Protein AF-A0A392SBY8-F1 (afdb_monomer_lite)

pLDDT: mean 92.27, std 9.42, range [59.47, 98.06]

Secondary structure (DSSP, 8-state):
--S-SSS--HHHHHS--S----------HHHHHHTS-S-HHHHHHHHIIIIII-

Foldseek 3Di:
DCPDDPDDDPCCVPVNDDDDDDDDDDDDQCCCCVPVVDGPVVVVVCCCVPVPVD

Structure (mmCIF, N/CA/C/O backbone):
data_AF-A0A392SBY8-F1
#
_entry.id   AF-A0A392SBY8-F1
#
loop_
_atom_site.group_PDB
_atom_site.id
_atom_site.type_symbol
_atom_site.label_atom_id
_atom_site.label_alt_id
_atom_site.label_comp_id
_atom_site.label_asym_id
_atom_site.label_entity_id
_atom_site.label_seq_id
_atom_site.pdbx_PDB_ins_code
_atom_site.Cartn_x
_atom_site.Cartn_y
_atom_site.Cartn_z
_atom_site.occupancy
_atom_site.B_iso_or_equiv
_atom_site.auth_seq_id
_atom_site.auth_comp_id
_atom_site.auth_asym_id
_atom_site.auth_atom_id
_atom_site.pdbx_PDB_model_num
ATOM 1 N N . ASN A 1 1 ? 19.309 -1.682 -24.640 1.00 60.97 1 ASN A N 1
ATOM 2 C CA . ASN A 1 1 ? 18.581 -1.550 -23.353 1.00 60.97 1 ASN A CA 1
ATOM 3 C C . ASN A 1 1 ? 17.091 -1.220 -23.495 1.00 60.97 1 ASN A C 1
ATOM 5 O O . ASN A 1 1 ? 16.468 -0.964 -22.475 1.00 60.97 1 ASN A O 1
ATOM 9 N N . PHE A 1 2 ? 16.489 -1.249 -24.693 1.00 67.00 2 PHE A N 1
ATOM 10 C CA . PHE A 1 2 ? 15.038 -1.044 -24.841 1.00 67.00 2 PHE A CA 1
ATOM 11 C C . PHE A 1 2 ? 14.234 -2.160 -24.146 1.00 67.00 2 PHE A C 1
ATOM 13 O O . PHE A 1 2 ? 13.392 -1.880 -23.304 1.00 67.00 2 PHE A O 1
ATOM 20 N N . CYS A 1 3 ? 14.629 -3.423 -24.345 1.00 62.16 3 CYS A N 1
ATOM 21 C CA . CYS A 1 3 ? 14.260 -4.535 -23.467 1.00 62.16 3 CYS A CA 1
ATOM 22 C C . CYS A 1 3 ? 15.128 -4.481 -22.194 1.00 62.16 3 CYS A C 1
ATOM 24 O O . CYS A 1 3 ? 16.130 -5.194 -22.111 1.00 62.16 3 CYS A O 1
ATOM 26 N N . SER A 1 4 ? 14.841 -3.574 -21.252 1.00 77.81 4 SER A N 1
ATOM 27 C CA . SER A 1 4 ? 15.634 -3.429 -20.017 1.00 77.81 4 SER A CA 1
ATOM 28 C C . SER A 1 4 ? 15.515 -4.678 -19.138 1.00 77.81 4 SER A C 1
ATOM 30 O O . SER A 1 4 ? 14.618 -4.796 -18.304 1.00 77.81 4 SER A O 1
ATOM 32 N N . ASP A 1 5 ? 16.430 -5.626 -19.346 1.00 84.62 5 ASP A N 1
ATOM 33 C CA . ASP A 1 5 ? 16.624 -6.792 -18.491 1.00 84.62 5 ASP A CA 1
ATOM 34 C C . ASP A 1 5 ? 17.481 -6.418 -17.279 1.00 84.62 5 ASP A C 1
ATOM 36 O O . ASP A 1 5 ? 18.543 -5.806 -17.419 1.00 84.62 5 ASP A O 1
ATOM 40 N N . LYS A 1 6 ? 17.001 -6.785 -16.085 1.00 83.50 6 LYS A N 1
ATOM 41 C CA . LYS A 1 6 ? 17.684 -6.589 -14.791 1.00 83.50 6 LYS A CA 1
ATOM 42 C C . LYS A 1 6 ? 18.040 -5.130 -14.459 1.00 83.50 6 LYS A C 1
ATOM 44 O O . LYS A 1 6 ? 18.942 -4.880 -13.664 1.00 83.50 6 LYS A O 1
ATOM 49 N N . LYS A 1 7 ? 17.330 -4.162 -15.047 1.00 88.62 7 LYS A N 1
ATOM 50 C CA . LYS A 1 7 ? 17.458 -2.724 -14.759 1.00 88.62 7 LYS A CA 1
ATOM 51 C C . LYS A 1 7 ? 16.075 -2.098 -14.586 1.00 88.62 7 LYS A C 1
ATOM 53 O O . LYS A 1 7 ? 15.141 -2.478 -15.292 1.00 88.62 7 LYS A O 1
ATOM 58 N N . ALA A 1 8 ? 15.953 -1.143 -13.664 1.00 89.25 8 ALA A N 1
ATOM 59 C CA . ALA A 1 8 ? 14.738 -0.346 -13.516 1.00 89.25 8 ALA A CA 1
ATOM 60 C C . ALA A 1 8 ? 14.536 0.526 -14.766 1.00 89.25 8 ALA A C 1
ATOM 62 O O . ALA A 1 8 ? 15.473 1.192 -15.210 1.00 89.25 8 ALA A O 1
ATOM 63 N N . ALA A 1 9 ? 13.336 0.499 -15.350 1.00 92.81 9 ALA A N 1
ATOM 64 C CA . ALA A 1 9 ? 13.021 1.249 -16.561 1.00 92.81 9 ALA A CA 1
ATOM 65 C C . ALA A 1 9 ? 11.529 1.595 -16.627 1.00 92.81 9 ALA A C 1
ATOM 67 O O . ALA A 1 9 ? 10.688 0.723 -16.415 1.00 92.81 9 ALA A O 1
ATOM 68 N N . ALA A 1 10 ? 11.212 2.842 -16.992 1.00 92.12 10 ALA A N 1
ATOM 69 C CA . ALA A 1 10 ? 9.833 3.321 -17.117 1.00 92.12 10 ALA A CA 1
ATOM 70 C C . ALA A 1 10 ? 9.014 2.511 -18.139 1.00 92.12 10 ALA A C 1
ATOM 72 O O . ALA A 1 10 ? 7.845 2.230 -17.902 1.00 92.12 10 ALA A O 1
ATOM 73 N N . VAL A 1 11 ? 9.643 2.049 -19.227 1.00 90.62 11 VAL A N 1
ATOM 74 C CA . VAL A 1 11 ? 8.982 1.198 -20.232 1.00 90.62 11 VAL A CA 1
ATOM 75 C C . VAL A 1 11 ? 8.468 -0.121 -19.642 1.00 90.62 11 VAL A C 1
ATOM 77 O O . VAL A 1 11 ? 7.367 -0.536 -19.975 1.00 90.62 11 VAL A O 1
ATOM 80 N N . ASN A 1 12 ? 9.196 -0.738 -18.699 1.00 91.19 12 ASN A N 1
ATOM 81 C CA . ASN A 1 12 ? 8.743 -1.969 -18.039 1.00 91.19 12 ASN A CA 1
ATOM 82 C C . ASN A 1 12 ? 7.550 -1.712 -17.102 1.00 91.19 12 ASN A C 1
ATOM 84 O O . ASN A 1 12 ? 6.767 -2.624 -16.859 1.00 91.19 12 ASN A O 1
ATOM 88 N N . TRP A 1 13 ? 7.444 -0.501 -16.547 1.00 90.94 13 TRP A N 1
ATOM 89 C CA . TRP A 1 13 ? 6.345 -0.107 -15.664 1.00 90.94 13 TRP A CA 1
ATOM 90 C C . TRP A 1 13 ? 5.057 0.177 -16.442 1.00 90.94 13 TRP A C 1
ATOM 92 O O . TRP A 1 13 ? 3.986 -0.231 -16.010 1.00 90.94 13 TRP A O 1
ATOM 102 N N . ILE A 1 14 ? 5.172 0.844 -17.594 1.00 93.25 14 ILE A N 1
ATOM 103 C CA . ILE A 1 14 ? 4.025 1.266 -18.410 1.00 93.25 14 ILE A CA 1
ATOM 104 C C . ILE A 1 14 ? 3.514 0.120 -19.294 1.00 93.25 14 ILE A C 1
ATOM 106 O O . ILE A 1 14 ? 2.329 -0.190 -19.268 1.00 93.25 14 ILE A O 1
ATOM 110 N N . GLU A 1 15 ? 4.403 -0.534 -20.046 1.00 91.75 15 GLU A N 1
ATOM 111 C CA . GLU A 1 15 ? 4.031 -1.557 -21.042 1.00 91.75 15 GLU A CA 1
ATOM 112 C C . GLU A 1 15 ? 4.016 -2.981 -20.455 1.00 91.75 15 GLU A C 1
ATOM 114 O O . GLU A 1 15 ? 3.583 -3.938 -21.099 1.00 91.75 15 GLU A O 1
ATOM 119 N N . GLY A 1 16 ? 4.500 -3.141 -19.219 1.00 89.06 16 GLY A N 1
ATOM 120 C CA . GLY A 1 16 ? 4.676 -4.436 -18.571 1.00 89.06 16 GLY A CA 1
ATOM 121 C C . GLY A 1 16 ? 5.882 -5.232 -19.092 1.00 89.06 16 GLY A C 1
ATOM 122 O O . GLY A 1 16 ? 6.493 -4.936 -20.119 1.00 89.06 16 GLY A O 1
ATOM 123 N N . ARG A 1 17 ? 6.258 -6.283 -18.352 1.00 91.56 17 ARG A N 1
ATOM 124 C CA . ARG A 1 17 ? 7.309 -7.233 -18.751 1.00 91.56 17 ARG A CA 1
ATOM 125 C C . ARG A 1 17 ? 7.062 -8.607 -18.129 1.00 91.56 17 ARG A C 1
ATOM 127 O O . ARG A 1 17 ? 7.165 -8.772 -16.917 1.00 91.56 17 ARG A O 1
ATOM 134 N N . GLY A 1 18 ? 6.802 -9.619 -18.956 1.00 92.31 18 GLY A N 1
ATOM 135 C CA . GLY A 1 18 ? 6.473 -10.964 -18.475 1.00 92.31 18 GLY A CA 1
ATOM 136 C C . GLY A 1 18 ? 5.006 -11.064 -18.054 1.00 92.31 18 GLY A C 1
ATOM 137 O O . GLY A 1 18 ? 4.133 -11.009 -18.913 1.00 92.31 18 GLY A O 1
ATOM 138 N N . LYS A 1 19 ? 4.730 -11.247 -16.756 1.00 93.50 19 LYS A N 1
ATOM 139 C CA . LYS A 1 19 ? 3.361 -11.358 -16.221 1.00 93.50 19 LYS A CA 1
ATOM 140 C C . LYS A 1 19 ? 2.991 -10.093 -15.448 1.00 93.50 19 LYS A C 1
ATOM 142 O O . LYS A 1 19 ? 3.625 -9.801 -14.438 1.00 93.50 19 LYS A O 1
ATOM 147 N N . SER A 1 20 ? 1.947 -9.401 -15.891 1.00 95.12 20 SER A N 1
ATOM 148 C CA . SER A 1 20 ? 1.326 -8.287 -15.163 1.00 95.12 20 SER A CA 1
ATOM 149 C C . SER A 1 20 ? 0.136 -8.814 -14.361 1.00 95.12 20 SER A C 1
ATOM 151 O O . SER A 1 20 ? -0.708 -9.515 -14.916 1.00 95.12 20 SER A O 1
ATOM 153 N N . VAL A 1 21 ? 0.085 -8.530 -13.058 1.00 96.19 21 VAL A N 1
ATOM 154 C CA . VAL A 1 21 ? -0.918 -9.086 -12.133 1.00 96.19 21 VAL A CA 1
ATOM 155 C C . VAL A 1 21 ? -1.388 -8.002 -11.163 1.00 96.19 21 VAL A C 1
ATOM 157 O O . VAL A 1 21 ? -0.588 -7.173 -10.736 1.00 96.19 21 VAL A O 1
ATOM 160 N N . VAL A 1 22 ? -2.670 -8.042 -10.795 1.00 96.44 22 VAL A N 1
ATOM 161 C CA . VAL A 1 22 ? -3.290 -7.213 -9.750 1.00 96.44 22 VAL A CA 1
ATOM 162 C C . VAL A 1 22 ? -3.998 -8.114 -8.730 1.00 96.44 22 VAL A C 1
ATOM 164 O O . VAL A 1 22 ? -4.428 -9.213 -9.080 1.00 96.44 22 VAL A O 1
ATOM 167 N N . CYS A 1 23 ? -4.083 -7.681 -7.470 1.00 97.25 23 CYS A N 1
ATOM 168 C CA . CYS A 1 23 ? -4.732 -8.416 -6.381 1.00 97.25 23 CYS A CA 1
ATOM 169 C C . CYS A 1 23 ? -5.490 -7.451 -5.460 1.00 97.25 23 CYS A C 1
ATOM 171 O O . CYS A 1 23 ? -5.039 -6.326 -5.246 1.00 97.25 23 CYS A O 1
ATOM 173 N N . GLU A 1 24 ? -6.604 -7.916 -4.894 1.00 97.25 24 GLU A N 1
ATOM 174 C CA . GLU A 1 24 ? -7.435 -7.175 -3.946 1.00 97.25 24 GLU A CA 1
ATOM 175 C C . GLU A 1 24 ? -7.954 -8.083 -2.820 1.00 97.25 24 GLU A C 1
ATOM 177 O O . GLU A 1 24 ? -8.071 -9.300 -2.983 1.00 97.25 24 GLU A O 1
ATOM 182 N N . ALA A 1 25 ? -8.257 -7.485 -1.665 1.00 97.56 25 ALA A N 1
ATOM 183 C CA . ALA A 1 25 ? -8.870 -8.159 -0.525 1.00 97.56 25 ALA A CA 1
ATOM 184 C C . ALA A 1 25 ? -9.657 -7.161 0.338 1.00 97.56 25 ALA A C 1
ATOM 186 O O . ALA A 1 25 ? -9.284 -5.993 0.447 1.00 97.56 25 ALA A O 1
ATOM 187 N N . VAL A 1 26 ? -10.712 -7.640 1.001 1.00 97.38 26 VAL A N 1
ATOM 188 C CA . VAL A 1 26 ? -11.492 -6.862 1.975 1.00 97.38 26 VAL A CA 1
ATOM 189 C C . VAL A 1 26 ? -11.137 -7.328 3.383 1.00 97.38 26 VAL A C 1
ATOM 191 O O . VAL A 1 26 ? -11.339 -8.494 3.724 1.00 97.38 26 VAL A O 1
ATOM 194 N N . ILE A 1 27 ? -10.623 -6.417 4.212 1.00 96.94 27 ILE A N 1
ATOM 195 C CA . ILE A 1 27 ? -10.254 -6.693 5.606 1.00 96.94 27 ILE A CA 1
ATOM 196 C C . ILE A 1 27 ? -11.280 -6.029 6.524 1.00 96.94 27 ILE A C 1
ATOM 198 O O . ILE A 1 27 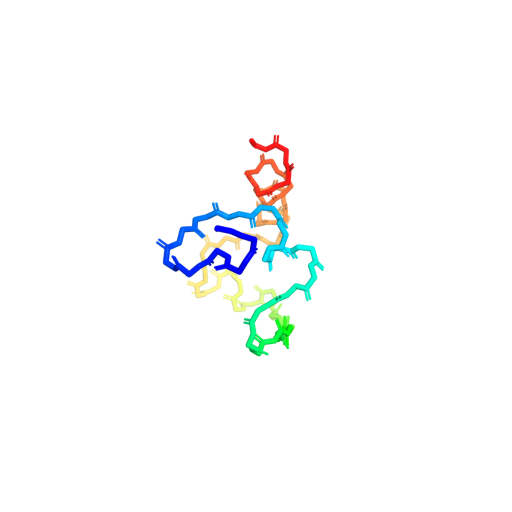? -11.516 -4.826 6.431 1.00 96.94 27 ILE A O 1
ATOM 202 N N . LYS A 1 28 ? -11.897 -6.815 7.412 1.00 97.31 28 LYS A N 1
ATOM 203 C CA . LYS A 1 28 ? -12.871 -6.308 8.389 1.00 97.31 28 LYS A CA 1
ATOM 204 C C . LYS A 1 28 ? -12.184 -5.468 9.465 1.00 97.31 28 LYS A C 1
ATOM 206 O O . LYS A 1 28 ? -11.064 -5.773 9.867 1.00 97.31 28 LYS A O 1
ATOM 211 N N . GLU A 1 29 ? -12.896 -4.472 9.985 1.00 96.12 29 GLU A N 1
ATOM 212 C CA . GLU A 1 29 ? -12.409 -3.556 11.026 1.00 96.12 29 GLU A CA 1
ATOM 213 C C . GLU A 1 29 ? -11.863 -4.285 12.265 1.00 96.12 29 GLU A C 1
ATOM 215 O O . GLU A 1 29 ? -10.805 -3.923 12.776 1.00 96.12 29 GLU A O 1
ATOM 220 N N . GLU A 1 30 ? -12.540 -5.351 12.698 1.00 97.19 30 GLU A N 1
ATOM 221 C CA . GLU A 1 30 ? -12.114 -6.218 13.806 1.00 97.19 30 GLU A CA 1
ATOM 222 C C . GLU A 1 30 ? -10.694 -6.748 13.583 1.00 97.19 30 GLU A C 1
ATOM 224 O O . GLU A 1 30 ? -9.840 -6.628 14.453 1.00 97.19 30 GLU A O 1
ATOM 229 N N . VAL A 1 31 ? -10.396 -7.240 12.377 1.00 98.06 31 VAL A N 1
ATOM 230 C CA . VAL A 1 31 ? -9.068 -7.760 12.022 1.00 98.06 31 VAL A CA 1
ATOM 231 C C . VAL A 1 31 ? -8.035 -6.634 11.985 1.00 98.06 31 VAL A C 1
ATOM 233 O O . VAL A 1 31 ? -6.910 -6.811 12.451 1.00 98.06 31 VAL A O 1
ATOM 236 N N . VAL A 1 32 ? -8.399 -5.454 11.478 1.00 97.75 32 VAL A N 1
ATOM 237 C CA . VAL A 1 32 ? -7.495 -4.292 11.463 1.00 97.75 32 VAL A CA 1
ATOM 238 C C . VAL A 1 32 ? -7.118 -3.878 12.891 1.00 97.75 32 VAL A C 1
ATOM 240 O O . VAL A 1 32 ? -5.943 -3.656 13.185 1.00 97.75 32 VAL A O 1
ATOM 243 N N . LYS A 1 33 ? -8.082 -3.859 13.813 1.00 97.69 33 LYS A N 1
ATOM 244 C CA . LYS A 1 33 ? -7.845 -3.507 15.218 1.00 97.69 33 LYS A CA 1
ATOM 245 C C . LYS A 1 33 ? -7.120 -4.611 15.988 1.00 97.69 33 LYS A C 1
ATOM 247 O O . LYS A 1 33 ? -6.137 -4.346 16.677 1.00 97.69 33 LYS A O 1
ATOM 252 N N . GLU A 1 34 ? -7.575 -5.854 15.875 1.00 97.69 34 GLU A N 1
ATOM 253 C CA . GLU A 1 34 ? -7.080 -6.973 16.678 1.00 97.69 34 GLU A CA 1
ATOM 254 C C . GLU A 1 34 ? -5.781 -7.568 16.150 1.00 97.69 34 GLU A C 1
ATOM 256 O O . GLU A 1 34 ? -4.967 -8.028 16.946 1.00 97.69 34 GLU A O 1
ATOM 261 N N . VAL A 1 35 ? -5.543 -7.550 14.841 1.00 97.88 35 VAL A N 1
ATOM 262 C CA . VAL A 1 35 ? -4.335 -8.134 14.242 1.00 97.88 35 VAL A CA 1
ATOM 263 C C . VAL A 1 35 ? -3.341 -7.045 13.873 1.00 97.88 35 VAL A C 1
ATOM 265 O O . VAL A 1 35 ? -2.192 -7.105 14.303 1.00 97.88 35 VAL A O 1
ATOM 268 N N . LEU A 1 36 ? -3.781 -6.027 13.126 1.00 97.31 36 LEU A N 1
ATOM 269 C CA . LEU A 1 36 ? -2.891 -4.968 12.627 1.00 97.31 36 LEU A CA 1
ATOM 270 C C . LEU A 1 36 ? -2.647 -3.847 13.648 1.00 97.31 36 LEU A C 1
ATOM 272 O O . LEU A 1 36 ? -1.770 -3.013 13.433 1.00 97.31 36 LEU A O 1
ATOM 276 N N . LYS A 1 37 ? -3.384 -3.849 14.769 1.00 97.50 37 LYS A N 1
ATOM 277 C CA . LYS A 1 37 ? -3.232 -2.909 15.894 1.00 97.50 37 LYS A CA 1
ATOM 278 C C . LYS A 1 37 ? -3.339 -1.440 15.465 1.00 97.50 37 LYS A C 1
ATOM 280 O O . LYS A 1 37 ? -2.645 -0.578 15.998 1.00 97.50 37 LYS A O 1
ATOM 285 N N . THR A 1 38 ? -4.205 -1.158 14.494 1.00 97.56 38 THR A N 1
ATOM 286 C CA . THR A 1 38 ? -4.422 0.189 13.947 1.00 97.56 38 THR A CA 1
ATOM 287 C C . THR A 1 38 ? -5.901 0.424 13.623 1.00 97.56 38 THR A C 1
ATOM 289 O O . THR A 1 38 ? -6.742 -0.434 13.899 1.00 97.56 38 THR A O 1
ATOM 292 N N . SER A 1 39 ? -6.232 1.591 13.068 1.00 97.25 39 SER A N 1
ATOM 293 C CA . SER A 1 39 ? -7.554 1.893 12.517 1.00 97.25 39 SER A CA 1
ATOM 294 C C . SER A 1 39 ? -7.508 1.940 10.991 1.00 97.25 39 SER A C 1
ATOM 296 O O . SER A 1 39 ? -6.447 2.109 10.382 1.00 97.25 39 SER A O 1
ATOM 298 N N . VAL A 1 40 ? -8.673 1.781 10.361 1.00 97.25 40 VAL A N 1
ATOM 299 C CA . VAL A 1 40 ? -8.791 1.850 8.899 1.00 97.25 40 VAL A CA 1
ATOM 300 C C . VAL A 1 40 ? -8.407 3.245 8.406 1.00 97.25 40 VAL A C 1
ATOM 302 O O . VAL A 1 40 ? -7.661 3.363 7.438 1.00 97.25 40 VAL A O 1
ATOM 305 N N . GLU A 1 41 ? -8.848 4.294 9.103 1.00 97.56 41 GLU A N 1
ATOM 306 C CA . GLU A 1 41 ? -8.565 5.689 8.753 1.00 97.56 41 GLU A CA 1
ATOM 307 C C . GLU A 1 41 ? -7.064 5.972 8.760 1.00 97.56 41 GLU A C 1
ATOM 309 O O . GLU A 1 41 ? -6.540 6.486 7.775 1.00 97.56 41 GLU A O 1
ATOM 314 N N . SER A 1 42 ? -6.356 5.572 9.824 1.00 97.38 42 SER A N 1
ATOM 315 C CA . SER A 1 42 ? -4.908 5.773 9.919 1.00 97.38 42 SER A CA 1
ATOM 316 C C . SER A 1 42 ? -4.149 5.028 8.821 1.00 97.38 42 SER A C 1
ATOM 318 O O . SER A 1 42 ? -3.167 5.543 8.287 1.00 97.38 42 SER A O 1
ATOM 320 N N . LEU A 1 43 ? -4.595 3.823 8.454 1.00 97.25 43 LEU A N 1
ATOM 321 C CA . LEU A 1 43 ? -3.962 3.035 7.397 1.00 97.25 43 LEU A CA 1
ATOM 322 C C . LEU A 1 43 ? -4.183 3.658 6.010 1.00 97.25 43 LEU A C 1
ATOM 324 O O . LEU A 1 43 ? -3.255 3.699 5.199 1.00 97.25 43 LEU A O 1
ATOM 328 N N . VAL A 1 44 ? -5.384 4.183 5.748 1.00 97.31 44 VAL A N 1
ATOM 329 C CA . VAL A 1 44 ? -5.702 4.901 4.505 1.00 97.31 44 VAL A CA 1
ATOM 330 C C . VAL A 1 44 ? -4.914 6.207 4.416 1.00 97.31 44 VAL A C 1
ATOM 332 O O . VAL A 1 44 ? -4.274 6.454 3.396 1.00 97.31 44 VAL A O 1
ATOM 335 N N . GLU A 1 45 ? -4.900 7.013 5.478 1.00 97.75 45 GLU A N 1
ATOM 336 C CA . GLU A 1 45 ? -4.146 8.269 5.533 1.00 97.75 45 GLU A CA 1
ATOM 337 C C . GLU A 1 45 ? -2.651 8.034 5.290 1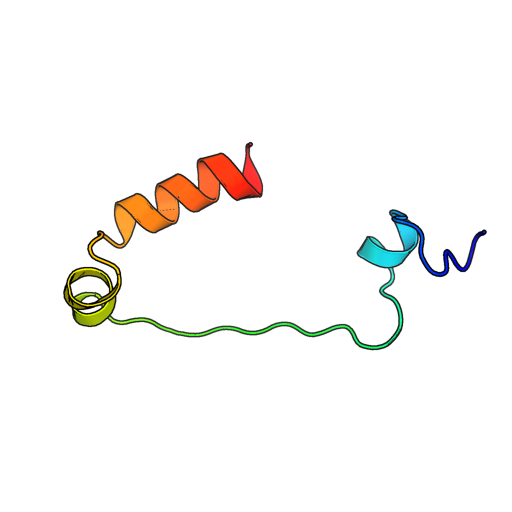.00 97.75 45 GLU A C 1
ATOM 339 O O . GLU A 1 45 ? -2.042 8.680 4.433 1.00 97.75 45 GLU A O 1
ATOM 344 N N . LEU A 1 46 ? -2.069 7.039 5.967 1.00 97.00 46 LEU A N 1
ATOM 345 C CA . LEU A 1 46 ? -0.676 6.659 5.767 1.00 97.00 46 L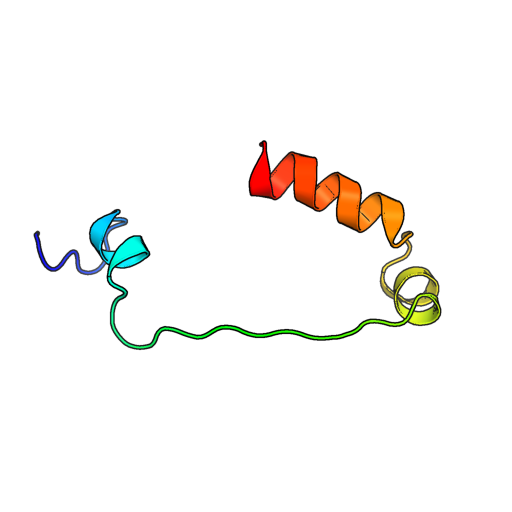EU A CA 1
ATOM 346 C C . LEU A 1 46 ? -0.401 6.258 4.313 1.00 97.00 46 LEU A C 1
ATOM 348 O O . LEU A 1 46 ? 0.625 6.650 3.760 1.00 97.00 46 LEU A O 1
ATOM 352 N N . ASN A 1 47 ? -1.295 5.494 3.678 1.00 97.31 47 ASN A N 1
ATOM 353 C CA . ASN A 1 47 ? -1.123 5.095 2.282 1.00 97.31 47 ASN A CA 1
ATOM 354 C C . ASN A 1 47 ? -1.140 6.304 1.334 1.00 97.31 47 ASN A C 1
ATOM 356 O O . ASN A 1 47 ? -0.299 6.387 0.437 1.00 97.31 47 ASN A O 1
ATOM 360 N N . MET A 1 48 ? -2.044 7.261 1.561 1.00 97.88 48 MET A N 1
ATOM 361 C CA . MET A 1 48 ? -2.107 8.498 0.775 1.00 97.88 48 MET A CA 1
ATOM 362 C C . MET A 1 48 ? -0.820 9.318 0.908 1.00 97.88 48 MET A C 1
ATOM 364 O O . MET A 1 48 ? -0.263 9.771 -0.095 1.00 97.88 48 MET A O 1
ATOM 368 N N . LEU A 1 49 ? -0.321 9.481 2.134 1.00 97.75 49 LEU A N 1
ATOM 369 C CA . LEU A 1 49 ? 0.860 10.297 2.403 1.00 97.75 49 LEU A CA 1
ATOM 370 C C . LEU A 1 49 ? 2.154 9.619 1.961 1.00 97.75 49 LEU A C 1
ATOM 372 O O . LEU A 1 49 ? 3.017 10.279 1.404 1.00 97.75 49 LEU A O 1
ATOM 376 N N . LYS A 1 50 ? 2.306 8.314 2.188 1.00 96.25 50 LYS A N 1
ATOM 377 C CA . LYS A 1 50 ? 3.573 7.610 1.956 1.00 96.25 50 LYS A CA 1
ATOM 378 C C . LYS A 1 50 ? 3.705 7.053 0.541 1.00 96.25 50 LYS A C 1
ATOM 380 O O . LYS A 1 50 ? 4.779 7.143 -0.036 1.00 96.25 50 LYS A O 1
ATOM 385 N N . ASN A 1 51 ? 2.664 6.402 0.024 1.00 95.88 51 ASN A N 1
ATOM 386 C CA . ASN A 1 51 ? 2.779 5.597 -1.197 1.00 95.88 51 ASN A CA 1
ATOM 387 C C . ASN A 1 51 ? 2.327 6.350 -2.453 1.00 95.88 51 ASN A C 1
ATOM 389 O O . ASN A 1 5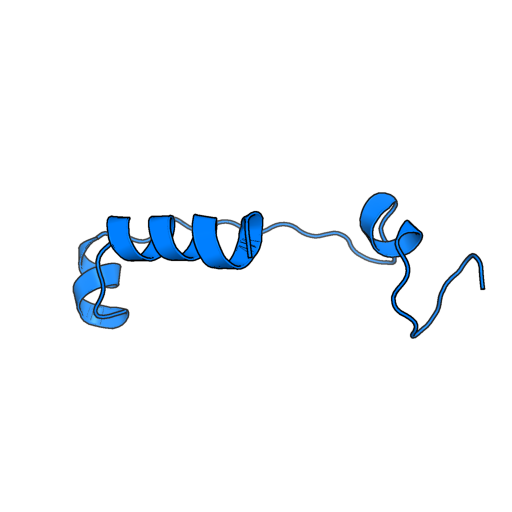1 ? 2.694 5.944 -3.552 1.00 95.88 51 ASN A O 1
ATOM 393 N N . LEU A 1 52 ? 1.522 7.407 -2.297 1.00 94.31 52 LEU A N 1
ATOM 394 C CA . LEU A 1 52 ? 1.048 8.232 -3.413 1.00 94.31 52 LEU A CA 1
ATOM 395 C C . LEU A 1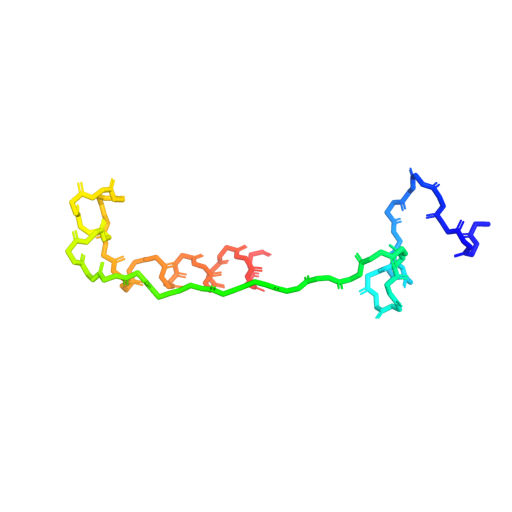 52 ? 1.675 9.628 -3.427 1.00 94.31 52 LEU A C 1
ATOM 397 O O . LEU A 1 52 ? 2.050 10.101 -4.494 1.00 94.31 52 LEU A O 1
ATOM 401 N N . THR A 1 53 ? 1.756 10.287 -2.265 1.00 95.69 53 THR A N 1
ATOM 402 C CA . THR A 1 53 ? 2.311 11.651 -2.155 1.00 95.69 53 THR A CA 1
ATOM 403 C C . THR A 1 53 ? 3.816 11.669 -1.902 1.00 95.69 53 THR A C 1
ATOM 405 O O . THR A 1 53 ? 4.490 12.572 -2.393 1.00 95.69 53 THR A O 1
ATOM 408 N N . GLY A 1 54 ? 4.284 10.722 -1.082 1.00 59.47 54 GLY A N 1
ATOM 409 C CA . GLY A 1 54 ? 5.626 10.672 -0.498 1.00 59.47 54 GLY A CA 1
ATOM 410 C C . GLY A 1 54 ? 6.763 10.794 -1.494 1.00 59.47 54 GLY A C 1
ATOM 411 O O . GLY A 1 54 ? 6.649 10.234 -2.606 1.00 59.47 54 GLY A O 1
#

InterPro domains:
  IPR002202 Hydroxymethylglutaryl-CoA reductase, class I/II [PF00368] (1-53)
  IPR002202 Hydroxymethylglutaryl-CoA reductase, class I/II [PS50065] (1-54)
  IPR002202 Hydroxymethylglutaryl-CoA reductase, class I/II [PTHR10572] (1-54)
  IPR009029 Hydroxymethylglutaryl-CoA reductase, class I/II, substrate-binding domain superfamily [SSF56542] (11-54)
  IPR023074 Hydroxymethylglutaryl-CoA reductase, class I/II, catalytic domain superfamily [G3DSA:3.90.770.10] 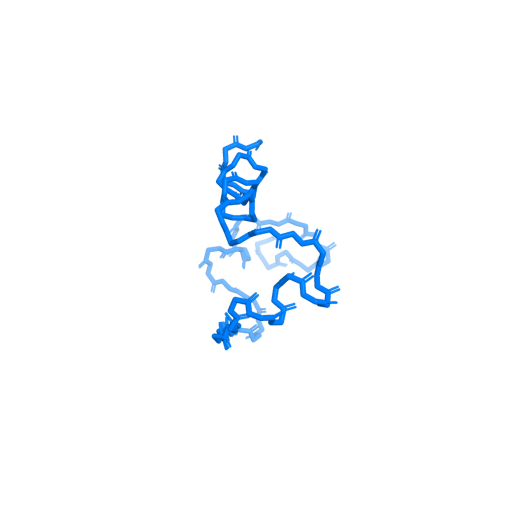(2-54)

Organism: NCBI:txid97028

Sequence (54 aa):
NFCSDKKAAAVNWIEGRGKSVVCEAVIKEEVVKEVLKTSVESLVELNMLKNLTG

Radius of gyration: 16.94 Å; chains: 1; bounding box: 32×23×42 Å